Protein AF-A0AAD1ZHX1-F1 (afdb_monomer)

Sequence (132 aa):
MQLMEAHRNANVRELNMQLTNMLSQLEAEKKCSEELSKIRKASQGTCWWEAPINDLRLEELEQLKAAMEELKKNVANQVERIIVEASNSLQPVLGASTSRGNVGLDIEVKIPGLGLSMTPHGYAFGYGSPFS

Organism: NCBI:txid56036

Structure (mmCIF, N/CA/C/O backbone):
data_AF-A0AAD1ZHX1-F1
#
_entry.id   AF-A0AAD1ZHX1-F1
#
loop_
_atom_site.group_PDB
_atom_site.id
_atom_site.type_symbol
_atom_site.label_atom_id
_atom_site.label_alt_id
_atom_site.label_comp_id
_atom_site.label_asym_id
_atom_site.label_entity_id
_atom_site.label_seq_id
_atom_site.pdbx_PDB_ins_code
_atom_site.Cartn_x
_atom_site.Cartn_y
_atom_site.Cartn_z
_atom_site.occupancy
_atom_site.B_iso_or_equiv
_atom_site.auth_seq_id
_atom_site.auth_comp_id
_atom_site.auth_asym_id
_atom_site.auth_atom_id
_atom_site.pdbx_PDB_model_num
ATOM 1 N N . MET A 1 1 ? 29.608 7.998 -41.776 1.00 64.75 1 MET A N 1
ATOM 2 C CA . MET A 1 1 ? 28.136 7.833 -41.733 1.00 64.75 1 MET A CA 1
ATOM 3 C C . MET A 1 1 ? 27.701 6.765 -40.723 1.00 64.75 1 MET A C 1
ATOM 5 O O . MET A 1 1 ? 26.874 7.069 -39.879 1.00 64.75 1 MET A O 1
ATOM 9 N N . GLN A 1 2 ? 28.336 5.585 -40.708 1.00 84.81 2 GLN A N 1
ATOM 10 C CA . GLN A 1 2 ? 27.978 4.441 -39.844 1.00 84.81 2 GLN A CA 1
ATOM 11 C C . GLN A 1 2 ? 27.943 4.717 -38.325 1.00 84.81 2 GLN A C 1
ATOM 13 O O . GLN A 1 2 ? 27.086 4.181 -37.633 1.00 84.81 2 GLN A O 1
ATOM 18 N N . LEU A 1 3 ? 28.829 5.566 -37.788 1.00 89.56 3 LEU A N 1
ATOM 19 C CA . LEU A 1 3 ? 28.849 5.881 -36.348 1.00 89.56 3 LEU A CA 1
ATOM 20 C C . LEU A 1 3 ? 27.588 6.632 -35.889 1.00 89.56 3 LEU A C 1
ATOM 22 O O . LEU A 1 3 ? 27.037 6.343 -34.831 1.00 89.56 3 LEU A O 1
ATOM 26 N N . MET A 1 4 ? 27.117 7.581 -36.700 1.00 88.56 4 MET A N 1
ATOM 27 C CA . MET A 1 4 ? 25.920 8.370 -36.400 1.00 88.56 4 MET A CA 1
ATOM 28 C C . MET A 1 4 ? 24.661 7.493 -36.432 1.00 88.56 4 MET A C 1
ATOM 30 O O . MET A 1 4 ? 23.789 7.617 -35.574 1.00 88.56 4 MET A O 1
ATOM 34 N N . GLU A 1 5 ? 24.596 6.561 -37.384 1.00 90.69 5 GLU A N 1
ATOM 35 C CA . GLU A 1 5 ? 23.528 5.562 -37.474 1.00 90.69 5 GLU A CA 1
ATOM 36 C C . GLU A 1 5 ? 23.572 4.565 -36.312 1.00 90.69 5 GLU A C 1
ATOM 38 O O . GLU A 1 5 ? 22.532 4.269 -35.725 1.00 90.69 5 GLU A O 1
ATOM 43 N N . ALA A 1 6 ? 24.762 4.090 -35.931 1.00 90.81 6 ALA A N 1
ATOM 44 C CA . ALA A 1 6 ? 24.942 3.201 -34.787 1.00 90.81 6 ALA A CA 1
ATOM 45 C C . ALA A 1 6 ? 24.496 3.869 -33.478 1.00 90.81 6 ALA A C 1
ATOM 47 O O . ALA A 1 6 ? 23.761 3.258 -32.704 1.00 90.81 6 ALA A O 1
ATOM 48 N N . HIS A 1 7 ? 24.863 5.136 -33.271 1.00 92.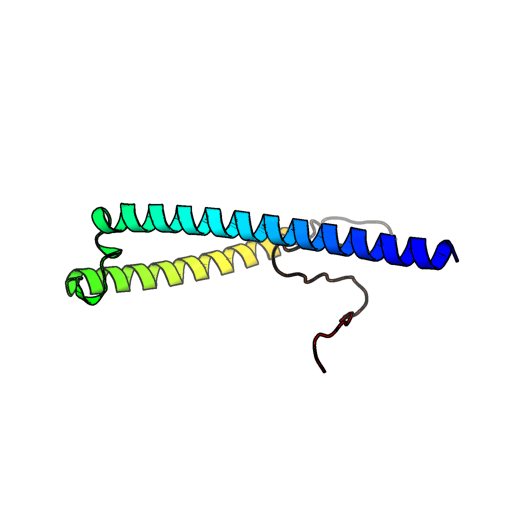75 7 HIS A N 1
ATOM 49 C CA . HIS A 1 7 ? 24.426 5.924 -32.120 1.00 92.75 7 HIS A CA 1
ATOM 50 C C . HIS A 1 7 ? 22.902 6.113 -32.103 1.00 92.75 7 HIS A C 1
ATOM 52 O O . HIS A 1 7 ? 22.250 5.867 -31.090 1.00 92.75 7 HIS A O 1
ATOM 58 N N . ARG A 1 8 ? 22.301 6.478 -33.245 1.00 94.88 8 ARG A N 1
ATOM 59 C CA . ARG A 1 8 ? 20.840 6.589 -33.367 1.00 94.88 8 ARG A CA 1
ATOM 60 C C . ARG A 1 8 ? 20.144 5.268 -33.030 1.00 94.88 8 ARG A C 1
ATOM 62 O O . ARG A 1 8 ? 19.155 5.269 -32.305 1.00 94.88 8 ARG A O 1
ATOM 69 N N . ASN A 1 9 ? 20.652 4.151 -33.544 1.00 95.44 9 ASN A N 1
ATOM 70 C CA . ASN A 1 9 ? 20.075 2.830 -33.310 1.00 95.44 9 ASN A CA 1
ATOM 71 C C . ASN A 1 9 ? 20.227 2.385 -31.845 1.00 95.44 9 ASN A C 1
ATOM 73 O O . ASN A 1 9 ? 19.297 1.816 -31.278 1.00 95.44 9 ASN A O 1
ATOM 77 N N . ALA A 1 10 ? 21.363 2.685 -31.208 1.00 93.94 10 ALA A N 1
ATOM 78 C CA . ALA A 1 10 ? 21.565 2.441 -29.781 1.00 93.94 10 ALA A CA 1
ATOM 79 C C . ALA A 1 10 ? 20.539 3.205 -28.929 1.00 93.94 10 ALA A C 1
ATOM 81 O O . ALA A 1 10 ? 19.877 2.593 -28.095 1.00 93.94 10 ALA A O 1
ATOM 82 N N . ASN A 1 11 ? 20.315 4.492 -29.218 1.00 95.62 11 ASN A N 1
ATOM 83 C CA . ASN A 1 11 ? 19.305 5.289 -28.517 1.00 95.62 11 ASN A CA 1
ATOM 84 C C . ASN A 1 11 ? 17.888 4.734 -28.703 1.00 95.62 11 ASN A C 1
ATOM 86 O O . ASN A 1 11 ? 1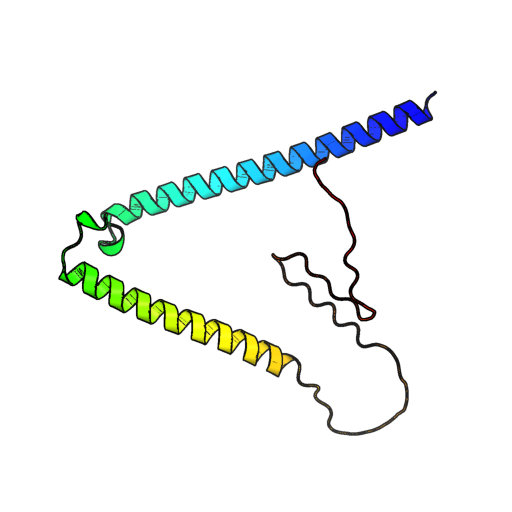7.120 4.677 -27.750 1.00 95.62 11 ASN A O 1
ATOM 90 N N . VAL A 1 12 ? 17.533 4.290 -29.913 1.00 97.06 12 VAL A N 1
ATOM 91 C CA . VAL A 1 12 ? 16.220 3.672 -30.167 1.00 97.06 12 VAL A CA 1
ATOM 92 C C . VAL A 1 12 ? 16.052 2.377 -29.369 1.00 97.06 12 VAL A C 1
ATOM 94 O O . VAL A 1 12 ? 14.988 2.144 -28.801 1.00 97.06 12 VAL A O 1
ATOM 97 N N . ARG A 1 13 ? 17.090 1.536 -29.294 1.00 97.19 13 ARG A N 1
ATOM 98 C CA . ARG A 1 13 ? 17.053 0.293 -28.508 1.00 97.19 13 ARG A CA 1
ATOM 99 C C . ARG A 1 13 ? 16.900 0.562 -27.017 1.00 97.19 13 ARG A C 1
ATOM 101 O O . ARG A 1 13 ? 16.082 -0.095 -26.383 1.00 97.19 13 ARG A O 1
ATOM 108 N N . GLU A 1 14 ? 17.641 1.533 -26.494 1.00 96.75 14 GLU A N 1
ATOM 109 C CA . GLU A 1 14 ? 17.540 1.949 -25.095 1.00 96.75 14 GLU A CA 1
ATOM 110 C C . GLU A 1 14 ? 16.125 2.438 -24.769 1.00 96.75 14 GLU A C 1
ATOM 112 O O . GLU A 1 14 ? 15.489 1.939 -23.844 1.00 96.75 14 GLU A O 1
ATOM 117 N N . LEU A 1 15 ? 15.574 3.336 -25.592 1.00 97.56 15 LEU A N 1
ATOM 118 C CA . LEU A 1 15 ? 14.210 3.838 -25.406 1.00 97.56 15 LEU A CA 1
ATOM 119 C C . LEU A 1 15 ? 13.162 2.720 -25.488 1.00 97.56 15 LEU A C 1
ATOM 121 O O . LEU A 1 15 ? 12.227 2.696 -24.690 1.00 97.56 15 LEU A O 1
ATOM 125 N N . ASN A 1 16 ? 13.322 1.761 -26.402 1.00 97.94 16 ASN A N 1
ATOM 126 C CA . ASN A 1 16 ? 12.424 0.607 -26.495 1.00 97.94 16 ASN A CA 1
ATOM 127 C C . ASN A 1 16 ? 12.504 -0.295 -25.257 1.00 97.94 16 ASN A C 1
ATOM 129 O O . ASN A 1 16 ? 11.479 -0.810 -24.804 1.00 97.94 16 ASN A O 1
ATOM 133 N N . MET A 1 17 ? 13.701 -0.485 -24.697 1.00 97.81 17 MET A N 1
ATOM 134 C CA . MET A 1 17 ? 13.882 -1.238 -23.458 1.00 97.81 17 MET A CA 1
ATOM 135 C C . MET A 1 17 ? 13.197 -0.526 -22.289 1.00 97.81 17 MET A C 1
ATOM 137 O O . MET A 1 17 ? 12.428 -1.152 -21.560 1.00 97.81 17 MET A O 1
ATOM 141 N N . GLN A 1 18 ? 13.399 0.786 -22.148 1.00 98.12 18 GLN A N 1
ATOM 142 C CA . GLN A 1 18 ? 12.733 1.589 -21.120 1.00 98.12 18 GLN A CA 1
ATOM 143 C C . GLN A 1 18 ? 11.210 1.538 -21.260 1.00 98.12 18 GLN A C 1
ATOM 145 O O . GLN A 1 18 ? 10.510 1.319 -20.272 1.00 98.12 18 GLN A O 1
ATOM 150 N N . LEU A 1 19 ? 10.691 1.664 -22.484 1.00 98.00 19 LEU A N 1
ATOM 151 C CA . LEU A 1 19 ? 9.262 1.556 -22.763 1.00 98.00 19 LEU A CA 1
ATOM 152 C C . LEU A 1 19 ? 8.708 0.184 -22.361 1.00 98.00 19 LEU A C 1
ATOM 154 O O . LEU A 1 19 ? 7.679 0.109 -21.696 1.00 98.00 19 LEU A O 1
ATOM 158 N N . THR A 1 20 ? 9.405 -0.894 -22.721 1.00 98.00 20 THR A N 1
ATOM 159 C CA . THR A 1 20 ? 9.001 -2.265 -22.372 1.00 98.00 20 THR A CA 1
ATOM 160 C C . THR A 1 20 ? 8.988 -2.468 -20.858 1.00 98.00 20 THR A C 1
ATOM 162 O O . THR A 1 20 ? 8.034 -3.023 -20.314 1.00 98.00 20 THR A O 1
ATOM 165 N N . ASN A 1 21 ? 10.003 -1.957 -20.159 1.00 97.88 21 ASN A N 1
ATOM 166 C CA . ASN A 1 21 ? 10.079 -2.029 -18.703 1.00 97.88 21 ASN A CA 1
ATOM 167 C C . ASN A 1 21 ? 8.933 -1.257 -18.036 1.00 97.88 21 ASN A C 1
ATOM 169 O O . ASN A 1 21 ? 8.295 -1.781 -17.124 1.00 97.88 21 ASN A O 1
ATOM 173 N N . MET A 1 22 ? 8.631 -0.042 -18.505 1.00 97.94 22 MET A N 1
ATOM 174 C CA . MET A 1 22 ? 7.506 0.749 -17.993 1.00 97.94 22 MET A CA 1
ATOM 175 C C . MET A 1 22 ? 6.160 0.071 -18.262 1.00 97.94 22 MET A C 1
ATOM 177 O O . MET A 1 22 ? 5.306 0.042 -17.379 1.00 97.94 22 MET A O 1
ATOM 181 N N . LEU A 1 23 ? 5.977 -0.528 -19.442 1.00 98.12 23 LEU A N 1
ATOM 182 C CA . LEU A 1 23 ? 4.774 -1.299 -19.763 1.00 98.12 23 LEU A CA 1
ATOM 183 C C . LEU A 1 23 ? 4.609 -2.505 -18.836 1.00 98.12 23 LEU A C 1
ATOM 185 O O . LEU A 1 23 ? 3.513 -2.733 -18.329 1.00 98.12 23 LEU A O 1
ATOM 189 N N . SER A 1 24 ? 5.688 -3.240 -18.561 1.00 97.56 24 SER A N 1
ATOM 190 C CA . SER A 1 24 ? 5.651 -4.369 -17.628 1.00 97.56 24 SER A CA 1
ATOM 191 C C . SER A 1 24 ? 5.277 -3.933 -16.209 1.00 97.56 24 SER A C 1
ATOM 193 O O . SER A 1 24 ? 4.516 -4.634 -15.545 1.00 97.56 24 SER A O 1
ATOM 195 N N . GLN A 1 25 ? 5.798 -2.797 -15.736 1.00 97.62 25 GLN A N 1
ATOM 196 C CA . GLN A 1 25 ? 5.447 -2.251 -14.419 1.00 97.62 25 GLN A CA 1
ATOM 197 C C . GLN A 1 25 ? 3.978 -1.826 -14.367 1.00 97.62 25 GLN A C 1
ATOM 199 O O . GLN A 1 25 ? 3.276 -2.163 -13.418 1.00 97.62 25 GLN A O 1
ATOM 204 N N . LEU A 1 26 ? 3.492 -1.153 -15.414 1.00 97.62 26 LEU A N 1
ATOM 205 C CA . LEU A 1 26 ? 2.089 -0.760 -15.533 1.00 97.62 26 LEU A CA 1
ATOM 206 C C . LEU A 1 26 ? 1.161 -1.982 -15.522 1.00 97.62 26 LEU A C 1
ATOM 208 O O . LEU A 1 26 ? 0.121 -1.970 -14.868 1.00 97.62 26 LEU A O 1
ATOM 212 N N . GLU A 1 27 ? 1.520 -3.042 -16.245 1.00 97.94 27 GLU A N 1
ATOM 213 C CA . GLU A 1 27 ? 0.716 -4.259 -16.290 1.00 97.94 27 GLU A CA 1
ATOM 214 C C . GLU A 1 27 ? 0.690 -4.976 -14.933 1.00 97.94 27 GLU A C 1
ATOM 216 O O . GLU A 1 27 ? -0.364 -5.460 -14.517 1.00 97.94 27 GLU A O 1
ATOM 221 N N . ALA A 1 28 ? 1.822 -5.016 -14.225 1.00 97.00 28 ALA A N 1
ATOM 222 C CA . ALA A 1 28 ? 1.887 -5.554 -12.869 1.00 97.00 28 ALA A CA 1
ATOM 223 C C . ALA A 1 28 ? 1.000 -4.749 -11.907 1.00 97.00 28 ALA A C 1
ATOM 225 O O . ALA A 1 28 ? 0.176 -5.333 -11.206 1.00 97.00 28 ALA A O 1
ATOM 226 N N . GLU A 1 29 ? 1.088 -3.419 -11.945 1.00 97.25 29 GLU A N 1
ATOM 227 C CA . GLU A 1 29 ? 0.257 -2.533 -11.125 1.00 97.25 29 GLU A CA 1
ATOM 228 C C . GLU A 1 29 ? -1.236 -2.709 -11.435 1.00 97.25 29 GLU A C 1
ATOM 230 O O . GLU A 1 29 ? -2.074 -2.785 -10.535 1.00 97.25 29 GLU A O 1
ATOM 235 N N . LYS A 1 30 ? -1.585 -2.863 -12.718 1.00 97.19 30 LYS A N 1
ATOM 236 C CA . LYS A 1 30 ? -2.958 -3.152 -13.140 1.00 97.19 30 LYS A CA 1
ATOM 237 C C . LYS A 1 30 ? -3.460 -4.474 -12.550 1.00 97.19 30 LYS A C 1
ATOM 239 O O . LYS A 1 30 ? -4.573 -4.507 -12.028 1.00 97.19 30 LYS A O 1
ATOM 244 N N . LYS A 1 31 ? -2.655 -5.541 -12.592 1.00 97.00 31 LYS A N 1
ATOM 245 C CA . LYS A 1 31 ? -3.009 -6.845 -11.999 1.00 97.00 31 LYS A CA 1
ATOM 246 C C . LYS A 1 31 ? -3.201 -6.736 -10.486 1.00 97.00 31 LYS A C 1
ATOM 248 O O . LYS A 1 31 ? -4.232 -7.175 -9.982 1.00 97.00 31 LYS A O 1
ATOM 253 N N . CYS A 1 32 ? -2.283 -6.068 -9.785 1.00 95.94 32 CYS A N 1
ATOM 254 C CA . CYS A 1 32 ? -2.409 -5.795 -8.350 1.00 95.94 32 CYS A CA 1
ATOM 255 C C . CYS A 1 32 ? -3.699 -5.024 -8.025 1.00 95.94 32 CYS A C 1
ATOM 257 O O . CYS A 1 32 ? -4.419 -5.370 -7.090 1.00 95.94 32 CYS A O 1
ATOM 259 N N . SER A 1 33 ? -4.034 -4.008 -8.824 1.00 93.81 33 SER A N 1
ATOM 260 C CA . SER A 1 33 ? -5.262 -3.224 -8.663 1.00 93.81 33 SER A CA 1
ATOM 261 C C . SER A 1 33 ? -6.527 -4.069 -8.855 1.00 93.81 33 SER A C 1
ATOM 263 O O . SER A 1 33 ? -7.473 -3.980 -8.065 1.00 93.81 33 SER A O 1
ATOM 265 N N . GLU A 1 34 ? -6.544 -4.938 -9.868 1.00 96.56 34 GLU A N 1
ATOM 266 C CA . GLU A 1 34 ? -7.646 -5.870 -10.118 1.00 96.56 34 GLU A CA 1
ATOM 267 C C . GLU A 1 34 ? -7.816 -6.879 -8.973 1.00 96.56 34 GLU A C 1
ATOM 269 O O . GLU A 1 34 ? -8.943 -7.143 -8.547 1.00 96.56 34 GLU A O 1
ATOM 274 N N . GLU A 1 35 ? -6.721 -7.423 -8.444 1.00 95.25 35 GLU A N 1
ATOM 275 C CA . GLU A 1 35 ? -6.735 -8.320 -7.284 1.00 95.25 35 GLU A CA 1
ATOM 276 C C . GLU A 1 35 ? -7.239 -7.615 -6.024 1.00 95.25 35 GLU A C 1
ATOM 278 O O . GLU A 1 35 ? -8.151 -8.114 -5.362 1.00 95.25 35 GLU A O 1
ATOM 283 N N . LEU A 1 36 ? -6.743 -6.411 -5.737 1.00 92.31 36 LEU A N 1
ATOM 284 C CA . LEU A 1 36 ? -7.204 -5.610 -4.605 1.00 92.31 36 LEU A CA 1
ATOM 285 C C . LEU A 1 36 ? -8.692 -5.247 -4.736 1.00 92.31 36 LEU A C 1
ATOM 287 O O . LEU A 1 36 ? -9.421 -5.216 -3.744 1.00 92.31 36 LEU A O 1
ATOM 291 N N . SER A 1 37 ? -9.173 -4.996 -5.957 1.00 90.69 37 SER A N 1
ATOM 292 C CA . SER A 1 37 ? -10.600 -4.787 -6.221 1.00 90.69 37 SER A CA 1
ATOM 293 C C . SER A 1 37 ? -11.427 -6.035 -5.905 1.00 90.69 37 SER A C 1
ATOM 295 O O . SER A 1 37 ? -12.496 -5.918 -5.305 1.00 90.69 37 SER A O 1
ATOM 297 N N . LYS A 1 38 ? -10.939 -7.229 -6.265 1.00 90.81 38 LYS A N 1
ATOM 298 C CA . LYS A 1 38 ? -11.607 -8.500 -5.937 1.00 90.81 38 LYS A CA 1
ATOM 299 C C . LYS A 1 38 ? -11.663 -8.726 -4.430 1.00 90.81 38 LYS A C 1
ATOM 301 O O . LYS A 1 38 ? -12.735 -9.054 -3.931 1.00 90.81 38 LYS A O 1
ATOM 306 N N . ILE A 1 39 ? -10.552 -8.505 -3.724 1.00 87.94 39 ILE A N 1
ATOM 307 C CA . ILE A 1 39 ? -10.482 -8.634 -2.261 1.00 87.94 39 ILE A CA 1
ATOM 308 C C . ILE A 1 39 ? -11.516 -7.714 -1.616 1.00 87.94 39 ILE A C 1
ATOM 310 O O . ILE A 1 39 ? -12.376 -8.200 -0.893 1.00 87.94 39 ILE A O 1
ATOM 314 N N . ARG A 1 40 ? -11.513 -6.427 -1.983 1.00 85.31 40 ARG A N 1
ATOM 315 C CA . ARG A 1 40 ? -12.457 -5.425 -1.464 1.00 85.31 40 ARG A CA 1
ATOM 316 C C . ARG A 1 40 ? -13.920 -5.803 -1.694 1.00 85.31 40 ARG A C 1
ATOM 318 O O . ARG A 1 40 ? -14.763 -5.615 -0.829 1.00 85.31 40 ARG A O 1
ATOM 325 N N . LYS A 1 41 ? -14.248 -6.321 -2.879 1.00 85.88 41 LYS A 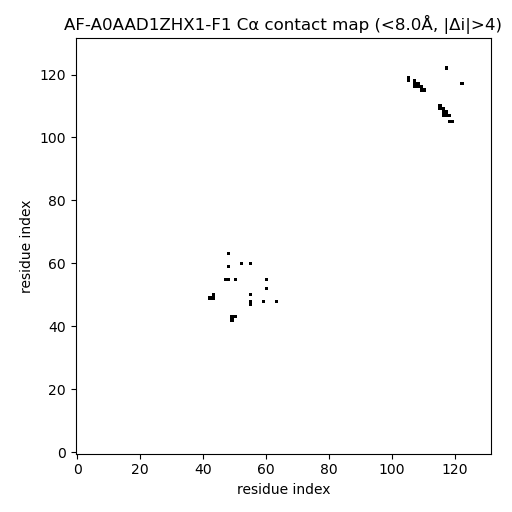N 1
ATOM 326 C CA . LYS A 1 41 ? -15.618 -6.760 -3.184 1.00 85.88 41 LYS A CA 1
ATOM 327 C C . LYS A 1 41 ? -16.021 -7.990 -2.373 1.00 85.88 41 LYS A C 1
ATOM 329 O O . LYS A 1 41 ? -17.182 -8.103 -1.999 1.00 85.88 41 LYS A O 1
ATOM 334 N N . ALA A 1 42 ? -15.089 -8.909 -2.125 1.00 84.00 42 ALA A N 1
ATOM 335 C CA . ALA A 1 42 ? -15.348 -10.087 -1.305 1.00 84.00 42 ALA A CA 1
ATOM 336 C C . ALA A 1 42 ? -15.557 -9.713 0.171 1.00 84.00 42 ALA A C 1
ATOM 338 O O . ALA A 1 42 ? -16.420 -10.286 0.833 1.00 84.00 42 ALA A O 1
ATOM 339 N N . SER A 1 43 ? -14.811 -8.729 0.670 1.00 79.75 43 SER A N 1
ATOM 340 C CA . SER A 1 43 ? -14.854 -8.303 2.066 1.00 79.75 43 SER A CA 1
ATOM 341 C C . SER A 1 43 ? -16.027 -7.375 2.401 1.00 79.75 43 SER A C 1
ATOM 343 O O . SER A 1 43 ? -16.547 -7.445 3.515 1.00 79.75 43 SER A O 1
ATOM 345 N N . GLN A 1 44 ? -16.552 -6.629 1.419 1.00 73.69 44 GLN A N 1
ATOM 346 C CA . GLN A 1 44 ?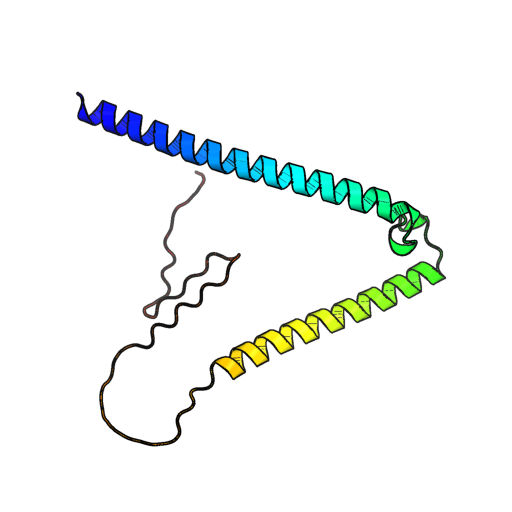 -17.781 -5.824 1.540 1.00 73.69 44 GLN A CA 1
ATOM 347 C C . GLN A 1 44 ? -19.041 -6.620 1.945 1.00 73.69 44 GLN A C 1
ATOM 349 O O . GLN A 1 44 ? -20.044 -6.016 2.313 1.00 73.69 44 GLN A O 1
ATOM 354 N N . GLY A 1 45 ? -19.011 -7.958 1.900 1.00 71.12 45 GLY A N 1
ATOM 355 C CA . GLY A 1 45 ? -20.095 -8.820 2.392 1.00 71.12 45 GLY A CA 1
ATOM 356 C C . GLY A 1 45 ? -19.807 -9.540 3.714 1.00 71.12 45 GLY A C 1
ATOM 357 O O . GLY A 1 45 ? -20.724 -10.102 4.306 1.00 71.12 45 GLY A O 1
ATOM 358 N N . THR A 1 46 ? -18.554 -9.556 4.176 1.00 77.25 46 THR A N 1
ATOM 359 C CA . THR A 1 46 ? -18.126 -10.342 5.349 1.00 77.25 46 THR A CA 1
ATOM 360 C C . THR A 1 46 ? -17.701 -9.476 6.528 1.00 77.25 46 THR A C 1
ATOM 362 O O . THR A 1 46 ? -17.816 -9.899 7.676 1.00 77.25 46 THR A O 1
ATOM 365 N N . CYS A 1 47 ? -17.201 -8.271 6.257 1.00 85.75 47 CYS A N 1
ATOM 366 C CA . CYS A 1 47 ? -16.658 -7.356 7.250 1.00 85.75 47 CYS A CA 1
ATOM 367 C C . CYS A 1 47 ? -17.563 -6.131 7.363 1.00 85.75 47 CYS A C 1
ATOM 369 O O . CYS A 1 47 ? -17.592 -5.293 6.467 1.00 85.75 47 CYS A O 1
ATOM 371 N N . TRP A 1 48 ? -18.279 -5.996 8.482 1.00 89.00 48 TRP A N 1
ATOM 372 C CA . TRP A 1 48 ? -19.197 -4.872 8.693 1.00 89.00 48 TRP A CA 1
ATOM 373 C C . TRP A 1 48 ? -18.493 -3.507 8.614 1.00 89.00 48 TRP A C 1
ATOM 375 O O . TRP A 1 48 ? -19.071 -2.564 8.094 1.00 89.00 48 TRP A O 1
ATOM 385 N N . TRP A 1 49 ? -17.229 -3.406 9.041 1.00 90.06 49 TRP A N 1
ATOM 386 C CA . TRP A 1 49 ? -16.447 -2.160 9.031 1.00 90.06 49 TRP A CA 1
ATOM 387 C C . TRP A 1 49 ? -16.023 -1.689 7.629 1.00 90.06 49 TRP A C 1
ATOM 389 O O . TRP A 1 49 ? -15.505 -0.583 7.491 1.00 90.06 49 TRP A O 1
ATOM 399 N N . GLU A 1 50 ? -16.244 -2.500 6.589 1.00 88.31 50 GLU A N 1
ATOM 400 C CA . GLU A 1 50 ? -16.006 -2.127 5.188 1.00 88.31 50 GLU A CA 1
ATOM 401 C C . GLU A 1 50 ? -17.255 -1.594 4.472 1.00 88.31 50 GLU A C 1
ATOM 403 O O . GLU A 1 50 ? -17.181 -1.194 3.303 1.00 88.31 50 GLU A O 1
ATOM 408 N N . ALA A 1 51 ? -18.403 -1.581 5.155 1.00 87.12 51 ALA A N 1
ATOM 409 C CA . ALA A 1 51 ? -19.615 -0.963 4.643 1.00 87.12 51 ALA A CA 1
ATOM 410 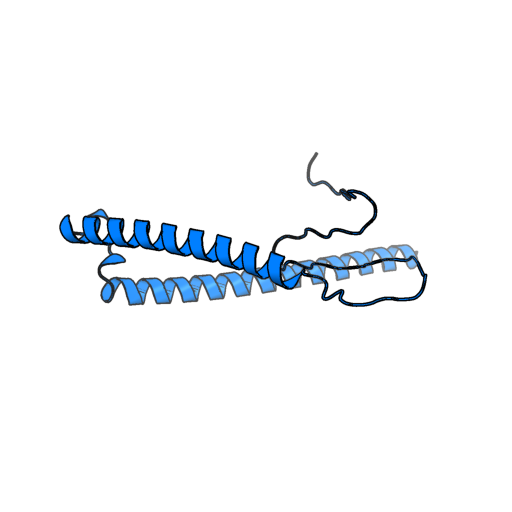C C . ALA A 1 51 ? -19.414 0.553 4.437 1.00 87.12 51 ALA A C 1
ATOM 412 O O . ALA A 1 51 ? -18.585 1.177 5.111 1.00 87.12 51 ALA A O 1
ATOM 413 N N . PRO A 1 52 ? -20.163 1.181 3.510 1.00 86.56 52 PRO A N 1
ATOM 414 C CA . PRO A 1 52 ? -20.175 2.631 3.383 1.00 86.56 52 PRO A CA 1
ATOM 415 C C . PRO A 1 52 ? -20.438 3.301 4.735 1.00 86.56 52 PRO A C 1
ATOM 417 O O . PRO A 1 52 ? -21.273 2.848 5.508 1.00 86.56 52 PRO A O 1
ATOM 420 N N . ILE A 1 53 ? -19.763 4.422 5.001 1.00 88.00 53 ILE A N 1
ATOM 421 C CA . ILE A 1 53 ? -19.848 5.119 6.297 1.00 88.00 53 ILE A CA 1
ATOM 422 C C . ILE A 1 53 ? -21.289 5.489 6.689 1.00 88.00 53 ILE A C 1
ATOM 424 O O . ILE A 1 53 ? -21.621 5.518 7.868 1.00 88.00 53 ILE A O 1
ATOM 428 N N . ASN A 1 54 ? -22.141 5.743 5.692 1.00 90.38 54 ASN A N 1
ATOM 429 C CA . ASN A 1 54 ? -23.549 6.097 5.871 1.00 90.38 54 ASN A CA 1
ATOM 430 C C . ASN A 1 54 ? -24.431 4.895 6.246 1.00 90.38 54 ASN A C 1
ATOM 432 O O . ASN A 1 54 ? -25.544 5.096 6.723 1.00 90.38 54 ASN A O 1
ATOM 436 N N . ASP A 1 55 ? -23.942 3.676 6.018 1.00 90.25 55 ASP A N 1
ATOM 437 C CA . ASP A 1 55 ? -24.666 2.428 6.263 1.00 90.25 55 ASP A CA 1
ATOM 438 C C . ASP A 1 55 ? -24.300 1.816 7.630 1.00 90.25 55 ASP A C 1
ATOM 440 O O . ASP A 1 55 ? -24.918 0.840 8.058 1.00 90.25 55 ASP A O 1
ATOM 444 N N . LEU A 1 56 ? -23.311 2.387 8.331 1.00 91.25 56 LEU A N 1
ATOM 445 C CA . LEU A 1 56 ? -22.887 1.961 9.666 1.00 91.25 56 LEU A CA 1
ATOM 446 C C . LEU A 1 56 ? -23.788 2.550 10.754 1.00 91.25 56 LEU A C 1
ATOM 448 O O . LEU A 1 56 ? -24.142 3.732 10.724 1.00 91.25 56 LEU A O 1
ATOM 452 N N . ARG A 1 57 ? -24.112 1.744 11.770 1.00 93.75 57 ARG A N 1
ATOM 453 C CA . ARG A 1 57 ? -24.805 2.243 12.968 1.00 93.75 57 ARG A CA 1
ATOM 454 C C . ARG A 1 57 ? -23.865 3.102 13.816 1.00 93.75 57 ARG A C 1
ATOM 456 O O . ARG A 1 57 ? -22.643 2.978 13.730 1.00 93.75 57 ARG A O 1
ATOM 463 N N . LEU A 1 58 ? -24.432 3.944 14.681 1.00 94.31 58 LEU A N 1
ATOM 464 C CA . LEU A 1 58 ? -23.646 4.825 15.550 1.00 94.31 58 LEU A CA 1
ATOM 465 C C . LEU A 1 58 ? -22.655 4.032 16.413 1.00 94.31 58 LEU A C 1
ATOM 467 O O . LEU A 1 58 ? -21.489 4.403 16.508 1.00 94.31 58 LEU A O 1
ATOM 471 N N . GLU A 1 59 ? -23.087 2.904 16.972 1.00 94.56 59 GLU A N 1
ATOM 472 C CA . GLU A 1 59 ? -22.248 2.072 17.837 1.00 94.56 59 GLU A CA 1
ATOM 473 C C . GLU A 1 59 ? -21.085 1.438 17.059 1.00 94.56 59 GLU A C 1
ATOM 475 O O . GLU A 1 59 ? -19.965 1.350 17.557 1.00 94.56 59 GLU A O 1
ATOM 480 N N . GLU A 1 60 ? -21.336 1.019 15.817 1.00 94.19 60 GLU A N 1
ATOM 481 C CA . GLU A 1 60 ? -20.315 0.468 14.917 1.00 94.19 60 GLU A CA 1
ATOM 482 C C . GLU A 1 60 ? -19.290 1.540 14.535 1.00 94.19 60 GLU A C 1
ATOM 484 O O . GLU A 1 60 ? -18.088 1.280 14.512 1.00 94.19 60 GLU A O 1
ATOM 489 N N . LEU A 1 61 ? -19.752 2.768 14.299 1.00 94.81 61 LEU A N 1
ATOM 490 C CA . LEU A 1 61 ? -18.901 3.907 13.982 1.00 94.81 61 LEU A CA 1
ATOM 491 C C . LEU A 1 61 ? -18.010 4.310 15.167 1.00 94.81 61 LEU A C 1
ATOM 493 O O . LEU A 1 61 ? -16.825 4.600 14.988 1.00 94.81 61 LEU A O 1
ATOM 497 N N . GLU A 1 62 ? -18.555 4.303 16.383 1.00 96.25 62 GLU A N 1
ATOM 498 C CA . GLU A 1 62 ? -17.798 4.557 17.611 1.00 96.25 62 GLU A CA 1
ATOM 499 C C . GLU A 1 62 ? -16.737 3.480 17.861 1.00 96.25 62 GLU A C 1
ATOM 501 O O . GLU A 1 62 ? -15.586 3.810 18.167 1.00 96.25 62 GLU A O 1
ATOM 506 N N . GLN A 1 63 ? -17.090 2.205 17.669 1.00 96.06 63 GLN A N 1
ATOM 507 C CA . GLN A 1 63 ? -16.143 1.092 17.758 1.00 96.06 63 GLN A CA 1
ATOM 508 C C . GLN A 1 63 ? -15.036 1.210 16.709 1.00 96.06 63 GLN A C 1
ATOM 510 O O . GLN A 1 63 ? -13.856 1.078 17.043 1.00 96.06 63 GLN A O 1
ATOM 515 N N . LEU A 1 64 ? -15.393 1.517 15.459 1.00 95.25 64 LEU A N 1
ATOM 516 C CA . LEU A 1 64 ? -14.430 1.699 14.378 1.00 95.25 64 LEU A CA 1
ATOM 517 C C . LEU A 1 64 ? -13.471 2.856 14.679 1.00 95.25 64 LEU A C 1
ATOM 519 O O . LEU A 1 64 ? -12.257 2.706 14.547 1.00 95.25 64 LEU A O 1
ATOM 523 N N . LYS A 1 65 ? -13.991 3.988 15.163 1.00 95.62 65 LYS A N 1
ATOM 524 C CA . LYS A 1 65 ? -13.174 5.130 15.586 1.00 95.62 65 LYS A CA 1
ATOM 525 C C . LYS A 1 65 ? -12.182 4.740 16.684 1.00 95.62 65 LYS A C 1
ATOM 527 O O . LYS A 1 65 ? -11.005 5.084 16.585 1.00 95.62 65 LYS A O 1
ATOM 532 N N . ALA A 1 66 ? -12.637 4.036 17.719 1.00 97.44 66 ALA A N 1
ATOM 533 C CA . ALA A 1 66 ? -11.773 3.604 18.816 1.00 97.44 66 ALA A CA 1
ATOM 534 C C . ALA A 1 66 ? -10.654 2.670 18.324 1.00 97.44 66 ALA A C 1
ATOM 536 O O . ALA A 1 66 ? -9.486 2.892 18.649 1.00 97.44 66 ALA A O 1
ATOM 537 N N . ALA A 1 67 ? -10.996 1.691 17.481 1.00 96.44 67 ALA A N 1
ATOM 538 C CA . ALA A 1 67 ? -10.033 0.770 16.884 1.00 96.44 67 ALA A CA 1
ATOM 539 C C . ALA A 1 67 ? -9.004 1.494 15.995 1.00 96.44 67 ALA A C 1
ATOM 541 O O . ALA A 1 67 ? -7.813 1.189 16.047 1.00 96.44 67 ALA A O 1
ATOM 542 N N . MET A 1 68 ? -9.428 2.493 15.213 1.00 96.62 68 MET A N 1
ATOM 543 C CA . MET A 1 68 ? -8.518 3.299 14.390 1.00 96.62 68 MET A CA 1
ATOM 544 C C . MET A 1 68 ? -7.549 4.140 15.233 1.00 96.62 68 MET A C 1
ATOM 546 O O . MET A 1 68 ? -6.367 4.235 14.898 1.00 96.62 68 MET A O 1
ATOM 550 N N . GLU A 1 69 ? -8.017 4.734 16.333 1.00 98.06 69 GLU A N 1
ATOM 551 C CA . GLU A 1 69 ? -7.151 5.479 17.259 1.00 98.06 69 GLU A CA 1
ATOM 552 C C . GLU A 1 69 ? -6.138 4.566 17.961 1.00 98.06 69 GLU A C 1
ATOM 554 O O . GLU A 1 69 ? -4.979 4.944 18.153 1.00 98.06 69 GLU A O 1
ATOM 559 N N . GLU A 1 70 ? -6.540 3.349 18.325 1.00 98.00 70 GLU A N 1
ATOM 560 C CA . GLU A 1 70 ? -5.629 2.343 18.870 1.00 98.00 7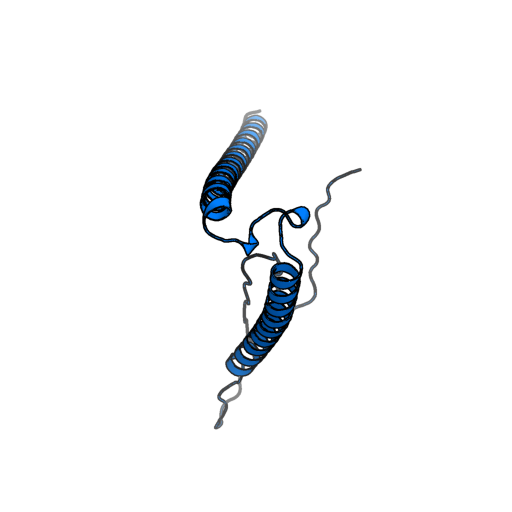0 GLU A CA 1
ATOM 561 C C . GLU A 1 70 ? -4.590 1.900 17.833 1.00 98.00 70 GLU A C 1
ATOM 563 O O . GLU A 1 70 ? -3.390 1.903 18.119 1.00 98.00 70 GLU A O 1
ATOM 568 N N . LEU A 1 71 ? -5.018 1.613 16.601 1.00 97.56 71 LEU A N 1
ATOM 569 C CA . LEU A 1 71 ? -4.116 1.256 15.509 1.00 97.56 71 LEU A CA 1
ATOM 570 C C . LEU A 1 71 ? -3.078 2.356 15.254 1.00 97.56 71 LEU A C 1
ATOM 572 O O . LEU A 1 71 ? -1.891 2.062 15.124 1.00 97.56 71 LEU A O 1
ATOM 576 N N . LYS A 1 72 ? -3.495 3.626 15.240 1.00 97.69 72 LYS A N 1
ATOM 577 C CA . LYS A 1 72 ? -2.592 4.773 15.078 1.00 97.69 72 LYS A CA 1
ATOM 578 C C . LYS A 1 72 ? -1.503 4.805 16.153 1.00 97.69 72 LYS A C 1
ATOM 580 O O . LYS A 1 72 ? -0.335 5.018 15.827 1.00 97.69 72 LYS A O 1
ATOM 585 N N . LYS A 1 73 ? -1.866 4.572 17.420 1.00 97.88 73 LYS A N 1
ATOM 586 C CA . LYS A 1 73 ? -0.900 4.484 18.530 1.00 97.88 73 LYS A CA 1
ATOM 587 C C . LYS A 1 73 ? 0.049 3.303 18.341 1.00 97.88 73 LYS A C 1
ATOM 589 O O . LYS A 1 73 ? 1.256 3.468 18.475 1.00 97.88 73 LYS A O 1
ATOM 594 N N . ASN A 1 74 ? -0.479 2.139 17.971 1.00 97.88 74 ASN A N 1
ATOM 595 C CA . ASN A 1 74 ? 0.323 0.935 17.757 1.00 97.88 74 ASN A CA 1
ATOM 596 C C . ASN A 1 74 ? 1.345 1.116 16.629 1.00 97.88 74 ASN A C 1
ATOM 598 O O . ASN A 1 74 ? 2.500 0.726 16.783 1.00 97.88 74 ASN A O 1
ATOM 602 N N . VAL A 1 75 ? 0.955 1.760 15.526 1.00 97.25 75 VAL A N 1
ATOM 603 C CA . VAL A 1 75 ? 1.870 2.085 14.423 1.00 97.25 75 VAL A CA 1
ATOM 604 C C . VAL A 1 75 ? 2.953 3.065 14.876 1.00 97.25 75 VAL A C 1
ATOM 606 O O . VAL A 1 75 ? 4.125 2.829 14.595 1.00 97.25 75 VAL A O 1
ATOM 609 N N . ALA A 1 76 ? 2.596 4.124 15.610 1.00 96.44 76 ALA A N 1
ATOM 610 C CA . ALA A 1 76 ? 3.576 5.076 16.139 1.00 96.44 76 ALA A CA 1
ATOM 611 C C . ALA A 1 76 ? 4.606 4.387 17.053 1.00 96.44 76 ALA A C 1
ATOM 613 O O . ALA A 1 76 ? 5.810 4.560 16.867 1.00 96.44 76 ALA A O 1
ATOM 614 N N . ASN A 1 77 ? 4.136 3.526 17.958 1.00 96.50 77 ASN A N 1
ATOM 615 C CA . ASN A 1 77 ? 4.997 2.733 18.834 1.00 96.50 77 ASN A CA 1
ATOM 616 C C . ASN A 1 77 ? 5.900 1.779 18.035 1.00 96.50 77 ASN A C 1
ATOM 618 O O . ASN A 1 77 ? 7.067 1.595 18.373 1.00 96.50 77 ASN A O 1
ATOM 622 N 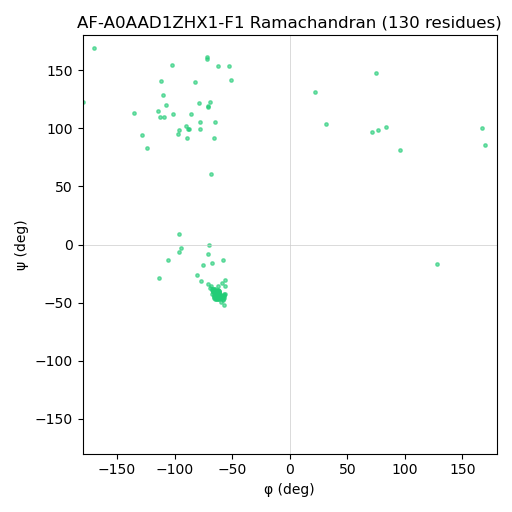N . GLN A 1 78 ? 5.388 1.168 16.961 1.00 96.38 78 GLN A N 1
ATOM 623 C CA . GLN A 1 78 ? 6.181 0.279 16.111 1.00 96.38 78 GLN A CA 1
ATOM 624 C C . GLN A 1 78 ? 7.285 1.039 15.364 1.00 96.38 78 GLN A C 1
ATOM 626 O O . GLN A 1 78 ? 8.399 0.533 15.248 1.00 96.38 78 GLN A O 1
ATOM 631 N N . VAL A 1 79 ? 7.001 2.253 14.887 1.00 95.19 79 VAL A N 1
ATOM 632 C CA . VAL A 1 79 ? 8.007 3.123 14.259 1.00 95.19 79 VAL A CA 1
ATOM 633 C C . VAL A 1 79 ? 9.097 3.496 15.262 1.00 95.19 79 VAL A C 1
ATOM 635 O O . VAL A 1 79 ? 10.277 3.348 14.952 1.00 95.19 79 VAL A O 1
ATOM 638 N N . GLU A 1 80 ? 8.721 3.915 16.472 1.00 94.69 80 GLU A N 1
ATOM 639 C CA . GLU A 1 80 ? 9.679 4.224 17.539 1.00 94.69 80 GLU A CA 1
ATOM 640 C C . GLU A 1 80 ? 10.569 3.017 17.855 1.00 94.69 80 GLU A C 1
ATOM 642 O O . GLU A 1 80 ? 11.795 3.136 17.890 1.00 94.69 80 GLU A O 1
ATOM 647 N N . ARG A 1 81 ? 9.970 1.828 17.985 1.00 93.75 81 ARG A N 1
ATOM 648 C CA . ARG A 1 81 ? 10.712 0.581 18.192 1.00 93.75 81 ARG A CA 1
ATOM 649 C C . ARG A 1 81 ? 11.713 0.296 17.082 1.00 93.75 81 ARG A C 1
ATOM 651 O O . ARG A 1 81 ? 12.855 -0.012 17.393 1.00 93.75 81 ARG A O 1
ATOM 658 N N . ILE A 1 82 ? 11.318 0.419 15.815 1.00 94.31 82 ILE A N 1
ATOM 659 C CA . ILE A 1 82 ? 12.218 0.180 14.677 1.00 94.31 82 ILE A CA 1
ATOM 660 C C . ILE A 1 82 ? 13.400 1.159 14.709 1.00 94.31 82 ILE A C 1
ATOM 662 O O . ILE A 1 82 ? 14.534 0.756 14.464 1.00 94.31 82 ILE A O 1
ATOM 666 N N . ILE A 1 83 ? 13.165 2.429 15.051 1.00 91.38 83 ILE A N 1
ATOM 667 C CA . ILE A 1 83 ? 14.224 3.445 15.157 1.00 91.38 83 ILE A CA 1
ATOM 668 C C . ILE A 1 83 ? 15.189 3.116 16.304 1.00 91.38 83 ILE A C 1
ATOM 670 O O . ILE A 1 83 ? 16.410 3.199 16.135 1.00 91.38 83 ILE A O 1
ATOM 674 N N . VAL A 1 84 ? 14.663 2.718 17.463 1.00 89.88 84 VAL A N 1
ATOM 675 C CA . VAL A 1 84 ? 15.474 2.320 18.622 1.00 89.88 84 VAL A CA 1
ATOM 676 C C . VAL A 1 84 ? 16.262 1.043 18.324 1.00 89.88 84 VAL A C 1
ATOM 678 O O . VAL A 1 84 ? 17.459 0.991 18.590 1.00 89.88 84 VAL A O 1
ATOM 681 N N . GLU A 1 85 ? 15.634 0.031 17.726 1.00 86.69 85 GLU A N 1
ATOM 682 C CA . GLU A 1 85 ? 16.285 -1.219 17.314 1.00 86.69 85 GLU A CA 1
ATOM 683 C C . GLU A 1 85 ? 17.390 -0.959 16.276 1.00 86.69 85 GLU A C 1
ATOM 685 O O . GLU A 1 85 ? 18.496 -1.479 16.423 1.00 86.69 85 GLU A O 1
ATOM 690 N N . ALA A 1 86 ? 17.158 -0.082 15.293 1.00 81.94 86 ALA A N 1
ATOM 691 C CA . ALA A 1 86 ? 18.181 0.340 14.335 1.00 81.94 86 ALA A CA 1
ATOM 692 C C . ALA A 1 86 ? 19.353 1.070 15.017 1.00 81.94 86 ALA A C 1
ATOM 694 O O . ALA A 1 86 ? 20.511 0.835 14.679 1.00 81.94 86 ALA A O 1
ATOM 695 N N . SER A 1 87 ? 19.073 1.904 16.023 1.00 76.81 87 SER A N 1
ATOM 696 C CA . SER A 1 87 ? 20.096 2.628 16.795 1.00 76.81 87 SER A CA 1
ATOM 697 C C . SER A 1 87 ? 20.901 1.705 17.721 1.00 76.81 87 SER A C 1
ATOM 699 O O . SER A 1 87 ? 22.102 1.895 17.914 1.00 76.81 87 SER A O 1
ATOM 701 N N . ASN A 1 88 ? 20.259 0.670 18.268 1.00 70.25 88 ASN A N 1
ATOM 702 C CA . ASN A 1 88 ? 20.897 -0.344 19.109 1.00 70.25 88 ASN A CA 1
ATOM 703 C C . ASN A 1 88 ? 21.707 -1.354 18.283 1.00 70.25 88 ASN A C 1
ATOM 705 O O . ASN A 1 88 ? 22.744 -1.827 18.742 1.00 70.25 88 ASN A O 1
ATOM 709 N N . SER A 1 89 ? 21.288 -1.643 17.047 1.00 60.75 89 SER A N 1
ATOM 710 C CA . SER A 1 89 ? 22.058 -2.458 16.100 1.00 60.75 89 SER A CA 1
ATOM 711 C C . SER A 1 89 ? 23.345 -1.769 15.624 1.00 60.75 89 SER A C 1
ATOM 713 O O . SER A 1 89 ? 24.219 -2.438 15.078 1.00 60.75 89 SER A O 1
ATOM 715 N N . LEU A 1 90 ? 23.472 -0.453 15.826 1.00 57.78 90 LEU A N 1
ATOM 716 C CA . LEU A 1 90 ? 24.650 0.349 15.480 1.00 57.78 90 LEU A CA 1
ATOM 717 C C . LEU A 1 90 ? 25.617 0.563 16.660 1.00 57.78 90 LEU A C 1
ATOM 719 O O . LEU A 1 90 ? 26.559 1.347 16.541 1.00 57.78 90 LEU A O 1
ATOM 723 N N . GLN A 1 91 ? 25.432 -0.122 17.796 1.00 53.34 91 GLN A N 1
ATOM 724 C CA . GLN A 1 91 ? 26.401 -0.061 18.894 1.00 53.34 91 GLN A CA 1
ATOM 725 C C . GLN A 1 91 ? 27.703 -0.784 18.488 1.00 53.34 91 GLN A C 1
ATOM 727 O O . GLN A 1 91 ? 27.667 -1.982 18.192 1.00 53.34 91 GLN A O 1
ATOM 732 N N . PRO A 1 92 ? 28.874 -0.117 18.505 1.00 46.00 92 PRO A N 1
ATOM 733 C CA . PRO A 1 92 ? 30.142 -0.805 18.349 1.00 46.00 92 PRO A CA 1
ATOM 734 C C . PRO A 1 92 ? 30.397 -1.614 19.622 1.00 46.00 92 PRO A C 1
ATOM 736 O O . PRO A 1 92 ? 30.537 -1.051 20.709 1.00 46.00 92 PRO A O 1
ATOM 739 N N . VAL A 1 93 ? 30.510 -2.937 19.499 1.00 50.00 93 VAL A N 1
ATOM 740 C CA . VAL A 1 93 ? 31.174 -3.750 20.523 1.00 50.00 93 VAL A CA 1
ATOM 741 C C . VAL A 1 93 ? 32.647 -3.342 20.522 1.00 50.00 93 VAL A C 1
ATOM 743 O O . VAL A 1 93 ? 33.445 -3.862 19.750 1.00 50.00 93 VAL A O 1
ATOM 746 N N . LEU A 1 94 ? 33.011 -2.369 21.355 1.00 37.00 94 LEU A N 1
ATOM 747 C CA . LEU A 1 94 ? 34.403 -1.997 21.596 1.00 37.00 94 LEU A CA 1
ATOM 748 C C . LEU A 1 94 ? 34.705 -2.080 23.089 1.00 37.00 94 LEU A C 1
ATOM 750 O O . LEU A 1 94 ? 34.701 -1.093 23.820 1.00 37.00 94 LEU A O 1
ATOM 754 N N . GLY A 1 95 ? 34.998 -3.307 23.517 1.00 36.59 95 GLY A N 1
ATOM 755 C CA . GLY A 1 95 ? 35.812 -3.589 24.688 1.00 36.59 95 GLY A CA 1
ATOM 756 C C . GLY A 1 95 ? 37.181 -4.111 24.241 1.00 36.59 95 GLY A C 1
ATOM 757 O O . GLY A 1 95 ? 37.250 -5.157 23.608 1.00 36.59 95 GLY A O 1
ATOM 758 N N . ALA A 1 96 ? 38.234 -3.386 24.638 1.00 30.91 96 ALA A N 1
ATOM 759 C CA . ALA A 1 96 ? 39.665 -3.733 24.637 1.00 30.91 96 ALA A CA 1
ATOM 760 C C . ALA A 1 96 ? 40.500 -3.542 23.338 1.00 30.91 96 ALA A C 1
ATOM 762 O O . ALA A 1 96 ? 40.501 -4.364 22.432 1.00 30.91 96 ALA A O 1
ATOM 763 N N . SER A 1 97 ? 41.265 -2.436 23.339 1.00 35.38 97 SER A N 1
ATOM 764 C CA . SER A 1 97 ? 42.693 -2.240 22.980 1.00 35.38 97 SER A CA 1
ATOM 765 C C . SER A 1 97 ? 43.368 -3.284 22.059 1.00 35.38 97 SER A C 1
ATOM 767 O O . SER A 1 97 ? 43.374 -4.464 22.367 1.00 35.38 97 SER A O 1
ATOM 769 N N . THR A 1 98 ? 44.092 -2.974 20.977 1.00 39.06 98 THR A N 1
ATOM 770 C CA . THR A 1 98 ? 45.161 -1.984 20.727 1.00 39.06 98 THR A CA 1
ATOM 771 C C . THR A 1 98 ? 45.440 -1.923 19.204 1.00 39.06 98 THR A C 1
ATOM 773 O O . THR A 1 98 ? 45.032 -2.817 18.474 1.00 39.06 98 THR A O 1
ATOM 776 N N . SER A 1 99 ? 46.220 -0.925 18.757 1.00 36.56 99 SER A N 1
ATOM 777 C CA . SER A 1 99 ? 46.862 -0.792 17.425 1.00 36.56 99 SER A CA 1
ATOM 778 C C . SER A 1 99 ? 46.141 0.041 16.349 1.00 36.56 99 SER A C 1
ATOM 780 O O . SER A 1 99 ? 45.544 -0.469 15.411 1.00 36.56 99 SER A O 1
ATOM 782 N N . ARG A 1 100 ? 46.332 1.363 16.455 1.00 43.19 100 ARG A N 1
ATOM 783 C CA . ARG A 1 100 ? 46.883 2.261 15.415 1.00 43.19 100 ARG A CA 1
ATOM 784 C C . ARG A 1 100 ? 46.594 1.892 13.941 1.00 43.19 100 ARG A C 1
ATOM 786 O O . ARG A 1 100 ? 47.307 1.085 13.355 1.00 43.19 100 ARG A O 1
ATOM 793 N N . GLY A 1 101 ? 45.661 2.614 13.318 1.00 31.78 101 GLY A N 1
ATOM 794 C CA . GLY A 1 101 ? 45.475 2.646 11.862 1.00 31.78 101 GLY A CA 1
ATOM 795 C C . GLY A 1 101 ? 44.151 3.300 11.473 1.00 31.78 101 GLY A C 1
ATOM 796 O O . GLY A 1 101 ? 43.099 2.690 11.584 1.00 31.78 101 GLY A O 1
ATOM 797 N N . ASN A 1 102 ? 44.199 4.563 11.063 1.00 41.56 102 ASN A N 1
ATOM 798 C CA . ASN A 1 102 ? 43.055 5.331 10.575 1.00 41.56 102 ASN A CA 1
ATOM 799 C C . ASN A 1 102 ? 42.754 4.936 9.118 1.00 41.56 102 ASN A C 1
ATOM 801 O O . ASN A 1 102 ? 43.665 5.116 8.320 1.00 41.56 102 ASN A O 1
ATOM 805 N N . VAL A 1 103 ? 41.546 4.452 8.776 1.00 34.88 103 VAL A N 1
ATOM 806 C CA . VAL A 1 103 ? 40.802 4.779 7.528 1.00 34.88 103 VAL A CA 1
ATOM 807 C C . VAL A 1 103 ? 39.429 4.070 7.437 1.00 34.88 103 VAL A C 1
ATOM 809 O O . VAL A 1 103 ? 39.362 2.849 7.436 1.00 34.88 103 VAL A O 1
ATOM 812 N N . GLY A 1 104 ? 38.360 4.871 7.300 1.00 32.75 104 GLY A N 1
ATOM 813 C CA . GLY A 1 104 ? 37.138 4.594 6.518 1.00 32.75 104 GLY A CA 1
ATOM 814 C C . GLY A 1 104 ? 36.141 3.541 7.021 1.00 32.75 104 GLY A C 1
ATOM 815 O O . GLY A 1 104 ? 36.273 2.366 6.703 1.00 32.75 104 GLY A O 1
ATOM 816 N N . LEU A 1 105 ? 35.077 3.973 7.710 1.00 34.38 105 LEU A N 1
ATOM 817 C CA . LEU A 1 105 ? 33.844 3.187 7.846 1.00 34.38 105 LEU A CA 1
ATOM 818 C C . LEU A 1 105 ? 32.922 3.524 6.658 1.00 34.38 105 LEU A C 1
ATOM 820 O O . LEU A 1 105 ? 32.247 4.552 6.677 1.00 34.38 105 LEU A O 1
ATOM 824 N N . ASP A 1 106 ? 32.893 2.677 5.632 1.00 38.12 106 ASP A N 1
ATOM 825 C CA . ASP A 1 106 ? 31.879 2.748 4.575 1.00 38.12 106 ASP A CA 1
ATOM 826 C C . ASP A 1 106 ? 30.677 1.893 5.000 1.00 38.12 106 ASP A C 1
ATOM 828 O O . ASP A 1 106 ? 30.641 0.683 4.779 1.00 38.12 106 ASP A O 1
ATOM 832 N N . ILE A 1 107 ? 29.695 2.510 5.664 1.00 45.25 107 ILE A N 1
ATOM 833 C CA . ILE A 1 107 ? 28.377 1.896 5.876 1.00 45.25 107 ILE A CA 1
ATOM 834 C C . ILE A 1 107 ? 27.444 2.425 4.784 1.00 45.25 107 ILE A C 1
ATOM 836 O O . ILE A 1 107 ? 26.898 3.521 4.892 1.00 45.25 107 ILE A O 1
ATOM 840 N N . GLU A 1 108 ? 27.251 1.639 3.727 1.00 39.59 108 GLU A N 1
ATOM 841 C CA . GLU A 1 108 ? 26.226 1.890 2.714 1.00 39.59 108 GLU A CA 1
ATOM 842 C C . GLU A 1 108 ? 24.856 1.444 3.254 1.00 39.59 108 GLU A C 1
ATOM 844 O O . GLU A 1 108 ? 24.516 0.260 3.253 1.00 39.59 108 GLU A O 1
ATOM 849 N N . VAL A 1 109 ? 24.046 2.389 3.741 1.00 44.16 109 VAL A N 1
ATOM 850 C CA . VAL A 1 109 ? 22.651 2.116 4.125 1.00 44.16 109 VAL A CA 1
ATOM 851 C C . VAL A 1 109 ? 21.761 2.279 2.896 1.00 44.16 109 VAL A C 1
ATOM 853 O O . VAL A 1 109 ? 21.379 3.388 2.529 1.00 44.16 109 VAL A O 1
ATOM 856 N N . LYS A 1 110 ? 21.407 1.165 2.251 1.00 40.38 110 LYS A N 1
ATOM 857 C CA . LYS A 1 110 ? 20.436 1.152 1.152 1.00 40.38 110 LYS A CA 1
ATOM 858 C C . LYS A 1 110 ? 19.027 0.934 1.707 1.00 40.38 110 LYS A C 1
ATOM 860 O O . LYS A 1 110 ? 18.663 -0.192 2.031 1.00 40.38 110 LYS A O 1
ATOM 865 N N . ILE A 1 111 ? 18.227 1.997 1.804 1.00 45.62 111 ILE A N 1
ATOM 866 C CA . ILE A 1 111 ? 16.797 1.902 2.146 1.00 45.62 111 ILE A CA 1
ATOM 867 C C . ILE A 1 111 ? 16.010 1.642 0.847 1.00 45.62 111 ILE A C 1
ATOM 869 O O . ILE A 1 111 ? 15.968 2.519 -0.017 1.00 45.62 111 ILE A O 1
ATOM 873 N N . PRO A 1 112 ? 15.395 0.463 0.640 1.00 39.50 112 PRO A N 1
ATOM 874 C CA . PRO A 1 112 ? 14.594 0.227 -0.556 1.00 39.50 112 PRO A CA 1
ATOM 875 C C . PRO A 1 112 ? 13.291 1.042 -0.491 1.00 39.50 112 PRO A C 1
ATOM 877 O O . PRO A 1 112 ? 12.478 0.844 0.407 1.00 39.50 112 PRO A O 1
ATOM 880 N N . GLY A 1 113 ? 13.096 1.958 -1.447 1.00 50.09 113 GLY A N 1
ATOM 881 C CA . GLY A 1 113 ? 11.838 2.697 -1.655 1.00 50.09 113 GLY A CA 1
ATOM 882 C C . GLY A 1 113 ? 11.963 4.223 -1.719 1.00 50.09 113 GLY A C 1
ATOM 883 O O . GLY A 1 113 ? 11.076 4.882 -2.249 1.00 50.09 113 GLY A O 1
ATOM 884 N N . LEU A 1 114 ? 13.072 4.796 -1.252 1.00 51.31 114 LEU A N 1
ATOM 885 C CA . LEU A 1 114 ? 13.363 6.227 -1.348 1.00 51.31 114 LEU A CA 1
ATOM 886 C C . LEU A 1 114 ? 14.822 6.344 -1.786 1.00 51.31 114 LEU A C 1
ATOM 888 O O . LEU A 1 114 ? 15.704 5.907 -1.057 1.00 51.31 114 LEU A O 1
ATOM 892 N N . GLY A 1 115 ? 15.079 6.842 -2.997 1.00 47.41 115 GLY A N 1
ATOM 893 C CA . GLY A 1 115 ? 16.414 6.902 -3.611 1.00 47.41 115 GLY A CA 1
ATOM 894 C C . GLY A 1 115 ? 17.369 7.890 -2.933 1.00 47.41 115 GLY A C 1
ATOM 895 O O . GLY A 1 115 ? 17.823 8.837 -3.562 1.00 47.41 115 GLY A O 1
ATOM 896 N N . LEU A 1 116 ? 17.661 7.683 -1.651 1.00 45.03 116 LEU A N 1
ATOM 897 C CA . LEU A 1 116 ? 18.595 8.459 -0.851 1.00 45.03 116 LEU A CA 1
ATOM 898 C C . LEU A 1 116 ? 19.827 7.586 -0.590 1.00 45.03 116 LEU A C 1
ATOM 900 O O . LEU A 1 116 ? 19.754 6.599 0.137 1.00 45.03 116 LEU A O 1
ATOM 904 N N . SER A 1 117 ? 20.949 7.937 -1.218 1.00 46.50 117 SER A N 1
ATOM 905 C CA . SER A 1 117 ? 22.265 7.336 -0.978 1.00 46.50 117 SER A CA 1
ATOM 906 C C . SER A 1 117 ? 23.140 8.368 -0.269 1.00 46.50 117 SER A C 1
ATOM 908 O O . SER A 1 117 ? 23.221 9.512 -0.716 1.00 46.50 117 SER A O 1
ATOM 910 N N . MET A 1 118 ? 23.759 7.986 0.849 1.00 43.44 118 MET A N 1
ATOM 911 C CA . MET A 1 118 ? 24.681 8.838 1.600 1.00 43.44 118 MET A CA 1
ATOM 912 C C . MET A 1 118 ? 26.083 8.250 1.554 1.00 43.44 118 MET A C 1
ATOM 914 O O . MET A 1 118 ? 26.327 7.178 2.098 1.00 43.44 118 MET A O 1
ATOM 918 N N . THR A 1 119 ? 27.001 8.971 0.913 1.00 50.72 119 THR A N 1
ATOM 919 C CA . THR A 1 119 ? 28.433 8.660 0.922 1.00 50.72 119 THR A CA 1
ATOM 920 C C . THR A 1 119 ? 29.189 9.587 1.878 1.00 50.72 119 THR A C 1
ATOM 922 O O . THR A 1 119 ? 28.755 10.721 2.091 1.00 50.72 119 THR A O 1
ATOM 925 N N . PRO A 1 120 ? 30.348 9.170 2.426 1.00 45.56 120 PRO A N 1
ATOM 926 C CA . PRO A 1 120 ? 30.979 9.823 3.580 1.00 45.56 120 PRO A CA 1
ATOM 927 C C . PRO A 1 120 ? 31.588 11.212 3.326 1.00 45.56 120 PRO A C 1
ATOM 929 O O . PRO A 1 120 ? 32.177 11.788 4.236 1.00 45.56 120 PRO A O 1
ATOM 932 N N . HIS A 1 121 ? 31.522 11.749 2.107 1.00 45.78 121 HIS A N 1
ATOM 933 C CA . HIS A 1 121 ? 32.073 13.060 1.756 1.00 45.78 121 HIS A CA 1
ATOM 934 C C . HIS A 1 121 ? 31.013 13.918 1.063 1.00 45.78 121 HIS A C 1
ATOM 936 O O . HIS A 1 121 ? 30.866 13.875 -0.153 1.00 45.78 121 HIS A O 1
ATOM 942 N N . GLY A 1 122 ? 30.322 14.736 1.861 1.00 44.31 122 GLY A N 1
ATOM 943 C CA . GLY A 1 122 ? 29.505 15.855 1.392 1.00 44.31 122 GLY A CA 1
ATOM 944 C C . GLY A 1 122 ? 28.169 15.478 0.744 1.00 44.31 122 GLY A C 1
ATOM 945 O O . GLY A 1 122 ? 28.015 14.456 0.082 1.00 44.31 122 GLY A O 1
ATOM 946 N N . TYR A 1 123 ? 27.181 16.354 0.926 1.00 47.19 123 TYR A N 1
ATOM 947 C CA . TYR A 1 123 ? 25.904 16.278 0.226 1.00 47.19 123 TYR A CA 1
ATOM 948 C C . TYR A 1 123 ? 26.131 16.484 -1.276 1.00 47.19 123 TYR A C 1
ATOM 950 O O . TYR A 1 123 ? 26.354 17.608 -1.725 1.00 47.19 123 TYR A O 1
ATOM 958 N N . ALA A 1 124 ? 26.048 15.413 -2.060 1.00 38.03 124 ALA A N 1
ATOM 959 C CA . ALA A 1 124 ? 25.926 15.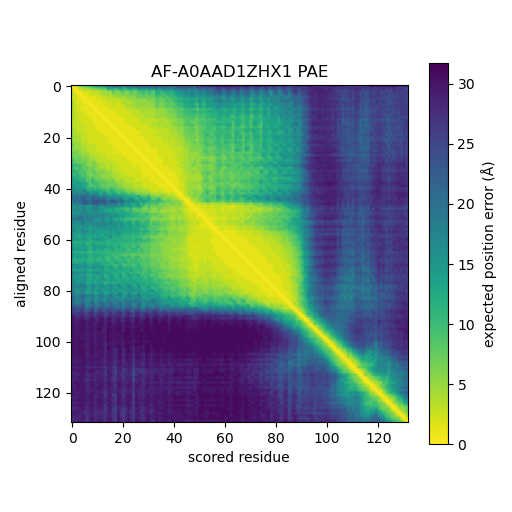504 -3.507 1.00 38.03 124 ALA A CA 1
ATOM 960 C C . ALA A 1 124 ? 24.443 15.383 -3.887 1.00 38.03 124 ALA A C 1
ATOM 962 O O . ALA A 1 124 ? 23.911 14.287 -4.036 1.00 38.03 124 ALA A O 1
ATOM 963 N N . PHE A 1 125 ? 23.767 16.523 -4.053 1.00 55.22 125 PHE A N 1
ATOM 964 C CA . PHE A 1 125 ? 22.570 16.583 -4.893 1.00 55.22 125 PHE A CA 1
ATOM 965 C C . PHE A 1 125 ? 23.044 16.627 -6.353 1.00 55.22 125 PHE A C 1
ATOM 967 O O . PHE A 1 125 ? 23.593 17.631 -6.803 1.00 55.22 125 PHE A O 1
ATOM 974 N N . GLY A 1 126 ? 22.899 15.507 -7.064 1.00 45.06 126 GLY A N 1
ATOM 975 C CA . GLY A 1 126 ? 23.246 15.353 -8.478 1.00 45.06 126 GLY A CA 1
ATOM 976 C C . GLY A 1 126 ? 22.005 15.425 -9.368 1.00 45.06 126 GLY A C 1
ATOM 977 O O . GLY A 1 126 ? 21.149 14.553 -9.303 1.00 45.06 126 GLY A O 1
ATOM 978 N N . TYR A 1 127 ? 21.942 16.502 -10.147 1.00 43.81 127 TYR A N 1
ATOM 979 C CA . TYR A 1 127 ? 20.828 17.114 -10.881 1.00 43.81 127 TYR A CA 1
ATOM 980 C C . TYR A 1 127 ? 20.319 16.373 -12.133 1.00 43.81 127 TYR A C 1
ATOM 982 O O . TYR A 1 127 ? 21.069 15.647 -12.779 1.00 43.81 127 TYR A O 1
ATOM 990 N N . GLY A 1 128 ? 19.094 16.704 -12.573 1.00 45.75 128 GLY A N 1
ATOM 991 C CA . GLY A 1 128 ? 18.659 16.461 -13.957 1.00 45.75 128 GLY A CA 1
ATOM 992 C C . GLY A 1 128 ? 17.163 16.663 -14.227 1.00 45.75 128 GLY A C 1
ATOM 993 O O . GLY A 1 128 ? 16.397 15.713 -14.171 1.00 45.75 128 GLY A O 1
ATOM 994 N N . SER A 1 129 ? 16.776 17.904 -14.516 1.00 43.03 129 SER A N 1
ATOM 995 C CA . SER A 1 129 ? 15.430 18.476 -14.685 1.00 43.03 129 SER A CA 1
ATOM 996 C C . SER A 1 129 ? 14.458 17.791 -15.662 1.00 43.03 129 SER A C 1
ATOM 998 O O . SER A 1 129 ? 14.869 17.337 -16.730 1.00 43.03 129 SER A O 1
ATOM 1000 N N . PRO A 1 130 ?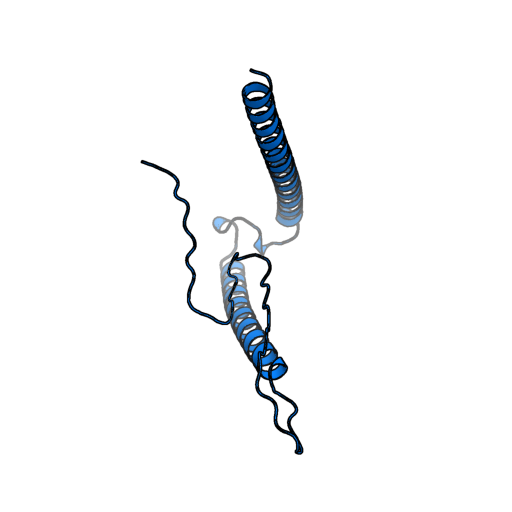 13.141 17.944 -15.421 1.00 43.00 130 PRO A N 1
ATOM 1001 C CA . PRO A 1 130 ? 12.142 18.048 -16.474 1.00 43.00 130 PRO A CA 1
ATOM 1002 C C . PRO A 1 130 ? 11.526 19.472 -16.506 1.00 43.00 130 PRO A C 1
ATOM 1004 O O . PRO A 1 130 ? 11.248 20.059 -15.466 1.00 43.00 130 PRO A O 1
ATOM 1007 N N . PHE A 1 131 ? 11.283 19.991 -17.715 1.00 44.44 131 PHE A N 1
ATOM 1008 C CA . PHE A 1 131 ? 10.461 21.177 -18.046 1.00 44.44 131 PHE A CA 1
ATOM 1009 C C . PHE A 1 131 ? 11.026 22.595 -17.804 1.00 44.44 131 PHE A C 1
ATOM 1011 O O . PHE A 1 131 ? 10.855 23.173 -16.732 1.00 44.44 131 PHE A O 1
ATOM 1018 N N . SER A 1 132 ? 11.548 23.205 -18.879 1.00 41.97 132 SER A N 1
ATOM 1019 C CA . SER A 1 132 ? 11.114 24.476 -19.524 1.00 41.97 132 SER A CA 1
ATOM 1020 C C . SER A 1 132 ? 12.263 25.116 -20.295 1.00 41.97 132 SER A C 1
ATOM 1022 O O . SER A 1 132 ? 13.342 25.293 -19.692 1.00 41.97 132 SER A O 1
#

Foldseek 3Di:
DVVVVVVVVVVVVVVVVVVVVVVVVVVVVVVVVVVVVVVLVVVCVPPLLSDDPVPDDPVRVVVNVVVVVVVVVVVVVVVVVVVVVVVVVPDDPDDDDDDDDDDDDDDFDDDPPDPDTDDPDDDDPDDDDDDD

Mean predicted aligned error: 17.38 Å

Solvent-accessible surface area (backbone atoms only — not comparable to full-atom values): 8488 Å² total; per-residue (Å²): 115,68,66,64,53,51,51,52,50,47,54,52,51,52,51,50,50,53,50,51,52,52,50,52,51,51,52,51,52,50,50,53,50,53,51,52,49,50,52,52,62,61,39,52,79,74,39,78,90,61,46,59,80,88,76,51,52,72,68,55,49,52,51,50,51,53,53,52,56,50,49,52,51,53,52,52,52,49,52,53,47,52,54,51,51,57,57,59,72,65,60,78,92,78,82,81,89,85,83,92,80,92,80,85,89,85,72,82,67,81,58,91,91,54,102,63,80,72,64,102,74,68,92,77,86,82,84,86,86,82,90,135

Secondary structure (DSSP, 8-state):
-HHHHHHHHHHHHHHHHHHHHHHHHHHHHHHHHHHHHHHHHHHTTT-GGGS-GGGS-HHHHHHHHHHHHHHHHHHHHHHHHHHHHHHHTT-----S---------------TTS-----SS-----------

Radius of gyration: 26.42 Å; Cα contacts (8 Å, |Δi|>4): 21; chains: 1; bounding box: 72×35×66 Å

pLDDT: mean 75.96, std 23.98, range [30.91, 98.12]